Protein AF-A0A7X5TEV5-F1 (afdb_monomer_lite)

pLDDT: mean 80.07, std 14.66, range [46.66, 93.25]

Sequence (67 aa):
MGQKGEHTWDIVIHYHRCPECGYIIESRQGFTFRAGKYQKEVVCDRCDHEFLVVFVGASNATKRNKI

Structure (mmCIF, N/CA/C/O backbone):
data_AF-A0A7X5TEV5-F1
#
_entry.id   AF-A0A7X5TEV5-F1
#
loop_
_atom_site.group_PDB
_atom_site.id
_atom_site.type_symbol
_atom_site.label_atom_id
_atom_site.label_alt_id
_atom_site.label_comp_id
_atom_site.label_asym_id
_atom_site.label_entity_id
_atom_site.label_seq_id
_atom_site.pdbx_PDB_ins_code
_atom_site.Cartn_x
_atom_site.Cartn_y
_atom_site.Cartn_z
_atom_site.occupancy
_atom_site.B_iso_or_equiv
_atom_site.auth_seq_id
_atom_site.auth_comp_id
_atom_site.auth_asym_id
_atom_site.auth_atom_id
_atom_site.pdbx_PDB_model_num
ATOM 1 N N . MET A 1 1 ? 22.169 23.530 -29.546 1.00 46.66 1 MET A N 1
ATOM 2 C CA . MET A 1 1 ? 21.373 23.539 -28.300 1.00 46.66 1 MET A CA 1
ATOM 3 C C . MET A 1 1 ? 20.629 22.215 -28.204 1.00 46.66 1 MET A C 1
ATOM 5 O O . MET A 1 1 ? 19.581 22.074 -28.810 1.00 46.66 1 MET A O 1
ATOM 9 N N . GLY A 1 2 ? 21.225 21.209 -27.561 1.00 55.25 2 GLY A N 1
ATOM 10 C CA . GLY A 1 2 ? 20.592 19.904 -27.353 1.00 55.25 2 GLY A CA 1
ATOM 11 C C . GLY A 1 2 ? 20.177 19.807 -25.897 1.00 55.25 2 GLY A C 1
ATOM 12 O O . GLY A 1 2 ? 21.036 19.640 -25.036 1.00 55.25 2 GLY A O 1
ATOM 13 N N . GLN A 1 3 ? 18.891 19.990 -25.616 1.00 61.44 3 GLN A N 1
ATOM 14 C CA . GLN A 1 3 ? 18.362 19.831 -24.266 1.00 61.44 3 GLN A CA 1
ATOM 15 C C . GLN A 1 3 ? 18.427 18.337 -23.938 1.00 61.44 3 GLN A C 1
ATOM 17 O O . GLN A 1 3 ? 17.641 17.548 -24.458 1.00 61.44 3 GLN A O 1
ATOM 22 N N . LYS A 1 4 ? 19.428 17.926 -23.155 1.00 62.03 4 LYS A N 1
ATOM 23 C CA . LYS A 1 4 ? 19.462 16.588 -22.562 1.00 62.03 4 LYS 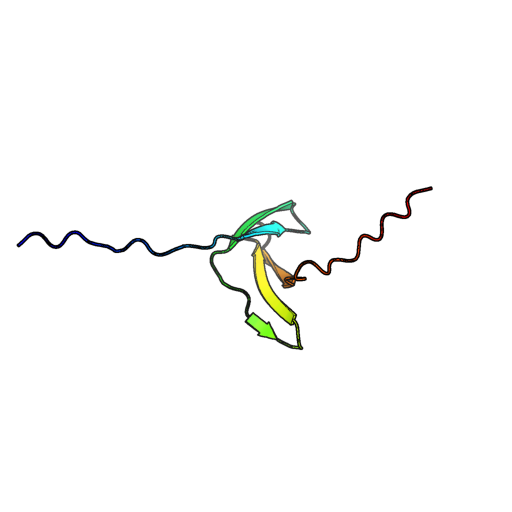A CA 1
ATOM 24 C C . LYS A 1 4 ? 18.300 16.537 -21.574 1.00 62.03 4 LYS A C 1
ATOM 26 O O . LYS A 1 4 ? 18.351 17.203 -20.549 1.00 62.03 4 LYS A O 1
ATOM 31 N N . GLY A 1 5 ? 17.227 15.842 -21.942 1.00 61.34 5 GLY A N 1
ATOM 32 C CA . GLY A 1 5 ? 16.036 15.720 -21.110 1.00 61.34 5 GLY A CA 1
ATOM 33 C C . GLY A 1 5 ? 16.364 14.972 -19.824 1.00 61.34 5 GLY A C 1
ATOM 34 O O . GLY A 1 5 ? 16.482 13.752 -19.837 1.00 61.34 5 GLY A O 1
ATOM 35 N N . GLU A 1 6 ? 16.505 15.697 -18.720 1.00 62.12 6 GLU A N 1
ATOM 36 C CA . GLU A 1 6 ? 16.653 15.133 -17.377 1.00 62.12 6 GLU A CA 1
ATOM 37 C C . GLU A 1 6 ? 15.262 14.822 -16.792 1.00 62.12 6 GLU A C 1
ATOM 39 O O . GLU A 1 6 ? 14.849 15.341 -15.762 1.00 62.12 6 GLU A O 1
ATOM 44 N N . HIS A 1 7 ? 14.479 14.014 -17.508 1.00 64.75 7 HIS A N 1
ATOM 45 C CA . HIS A 1 7 ? 13.113 13.650 -17.118 1.00 64.75 7 HIS A CA 1
ATOM 46 C C . HIS A 1 7 ? 13.068 12.210 -16.602 1.00 64.75 7 HIS A C 1
ATOM 48 O O . HIS A 1 7 ? 12.328 11.375 -17.122 1.00 64.75 7 HIS A O 1
ATOM 54 N N . THR A 1 8 ? 13.886 11.908 -15.594 1.00 66.06 8 THR A N 1
ATOM 55 C CA . THR A 1 8 ? 13.801 10.642 -14.857 1.00 66.06 8 THR A CA 1
ATOM 56 C C . THR A 1 8 ? 13.005 10.900 -13.583 1.00 66.06 8 THR A C 1
ATOM 58 O O . THR A 1 8 ? 13.505 11.481 -12.627 1.00 66.06 8 THR A O 1
ATOM 61 N N . TRP A 1 9 ? 11.735 10.517 -13.597 1.00 72.75 9 TRP A N 1
ATOM 62 C CA . TRP A 1 9 ? 10.824 10.601 -12.459 1.00 72.75 9 TRP A CA 1
ATOM 63 C C . TRP A 1 9 ? 10.897 9.259 -11.736 1.00 72.75 9 TRP A C 1
ATOM 65 O O . TRP A 1 9 ? 10.841 8.217 -12.393 1.00 72.75 9 TRP A O 1
ATOM 75 N N . ASP A 1 10 ? 11.011 9.268 -10.410 1.00 74.50 10 ASP A N 1
ATOM 76 C CA . ASP A 1 10 ? 10.920 8.033 -9.634 1.00 74.50 10 ASP A CA 1
ATOM 77 C C . ASP A 1 10 ? 9.462 7.549 -9.631 1.00 74.50 10 ASP A C 1
ATOM 79 O O . ASP A 1 10 ? 8.544 8.302 -9.291 1.00 74.50 10 ASP A O 1
ATOM 83 N N . ILE A 1 11 ? 9.239 6.311 -10.075 1.00 80.25 11 ILE A N 1
ATOM 84 C CA . ILE A 1 11 ? 7.912 5.694 -10.115 1.00 80.25 11 ILE A CA 1
ATOM 85 C C . ILE A 1 11 ? 7.889 4.587 -9.073 1.00 80.25 11 ILE A C 1
ATOM 87 O O . ILE A 1 11 ? 8.491 3.528 -9.249 1.00 80.25 11 ILE A O 1
ATOM 91 N N . VAL A 1 12 ? 7.127 4.814 -8.008 1.00 83.06 12 VAL A N 1
ATOM 92 C CA . VAL A 1 12 ? 6.887 3.799 -6.986 1.00 83.06 12 VAL A CA 1
ATOM 93 C C . VAL A 1 12 ? 5.702 2.937 -7.410 1.00 83.06 12 VAL A C 1
ATOM 95 O O . VAL A 1 12 ? 4.575 3.415 -7.539 1.00 83.06 12 VAL A O 1
ATOM 98 N N . ILE A 1 13 ? 5.963 1.649 -7.621 1.00 87.31 13 ILE A N 1
ATOM 99 C CA . ILE A 1 13 ? 4.948 0.655 -7.977 1.00 87.31 13 ILE A CA 1
ATOM 100 C C . ILE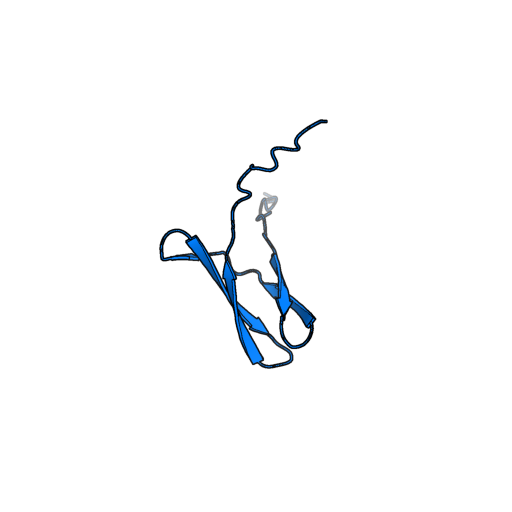 A 1 13 ? 4.744 -0.282 -6.791 1.00 87.31 13 ILE A C 1
ATOM 102 O O . ILE A 1 13 ? 5.697 -0.862 -6.270 1.00 87.31 13 ILE A O 1
ATOM 106 N N . HIS A 1 14 ? 3.491 -0.455 -6.375 1.00 89.00 14 HIS A N 1
ATOM 107 C CA . HIS A 1 14 ? 3.132 -1.394 -5.322 1.00 89.00 14 HIS A CA 1
ATOM 108 C C . HIS A 1 14 ? 2.370 -2.584 -5.896 1.00 89.00 14 HIS A C 1
ATOM 110 O O . HIS A 1 14 ? 1.431 -2.412 -6.671 1.00 89.00 14 HIS A O 1
ATOM 116 N N . TYR A 1 15 ? 2.734 -3.785 -5.457 1.00 90.69 15 TYR A N 1
ATOM 117 C CA . TYR A 1 15 ? 2.052 -5.018 -5.833 1.00 90.69 15 TYR A CA 1
ATOM 118 C C . TYR A 1 15 ? 1.216 -5.534 -4.666 1.00 90.69 15 TYR A C 1
ATOM 120 O O . TYR A 1 15 ? 1.704 -5.632 -3.536 1.00 90.69 15 TYR A O 1
ATOM 128 N N . HIS A 1 16 ? -0.038 -5.885 -4.942 1.00 90.06 16 HIS A N 1
ATOM 129 C CA . HIS A 1 16 ? -0.969 -6.417 -3.948 1.00 90.06 16 HIS A CA 1
ATOM 130 C C . HIS A 1 16 ? -1.544 -7.735 -4.416 1.00 90.06 16 HIS A C 1
ATOM 132 O O . HIS A 1 16 ? -1.900 -7.886 -5.577 1.00 90.06 16 HIS A O 1
ATOM 138 N N . ARG A 1 17 ? -1.666 -8.689 -3.499 1.00 91.56 17 ARG A N 1
ATOM 139 C CA . ARG A 1 17 ? -2.347 -9.945 -3.783 1.00 91.56 17 ARG A CA 1
ATOM 140 C C . ARG A 1 17 ? -3.808 -9.821 -3.373 1.00 91.56 17 ARG A C 1
ATOM 142 O O . ARG A 1 17 ? -4.079 -9.504 -2.217 1.00 91.56 17 ARG A O 1
ATOM 149 N N . CYS A 1 18 ? -4.723 -10.088 -4.299 1.00 93.06 18 CYS A N 1
ATOM 150 C CA . CYS A 1 18 ? -6.146 -10.170 -3.993 1.00 93.06 18 CYS A CA 1
ATOM 151 C C . CYS A 1 18 ? -6.392 -11.296 -2.968 1.00 93.06 18 CYS A C 1
ATOM 153 O O . CYS A 1 18 ? -5.910 -12.413 -3.190 1.00 93.06 18 CYS A O 1
ATOM 155 N N . PRO A 1 19 ? -7.131 -11.038 -1.875 1.00 91.25 19 PRO A N 1
ATOM 156 C CA . PRO A 1 19 ? -7.418 -12.052 -0.862 1.00 91.25 19 PRO A CA 1
ATOM 157 C C . PRO A 1 19 ? -8.370 -13.149 -1.357 1.00 91.25 19 PRO A C 1
ATOM 159 O O . PRO A 1 19 ? -8.286 -14.269 -0.866 1.00 91.25 19 PRO A O 1
ATOM 162 N N . GLU A 1 20 ? -9.232 -12.858 -2.337 1.00 91.56 20 GLU A N 1
ATOM 163 C CA . GLU A 1 20 ? -10.228 -13.821 -2.827 1.00 91.56 20 GLU A CA 1
ATOM 164 C C . GLU A 1 20 ? -9.671 -14.735 -3.921 1.00 91.56 20 GLU A C 1
ATOM 166 O O . GLU A 1 20 ? -9.677 -15.956 -3.787 1.00 91.56 20 GLU A O 1
ATOM 171 N N . CYS A 1 21 ? -9.149 -14.160 -5.009 1.00 92.62 21 CYS A N 1
ATOM 172 C CA . CYS A 1 21 ? -8.703 -14.942 -6.168 1.00 92.62 21 CYS A CA 1
ATOM 173 C C . CYS A 1 21 ? -7.181 -15.151 -6.235 1.00 92.62 21 CYS A C 1
ATOM 175 O O . CYS A 1 21 ? -6.687 -15.882 -7.095 1.00 92.62 21 CYS A O 1
ATOM 177 N N . GLY A 1 22 ? -6.411 -14.490 -5.365 1.00 90.88 22 GLY A N 1
ATOM 178 C CA . GLY A 1 22 ? -4.953 -14.601 -5.332 1.00 90.88 22 GLY A CA 1
ATOM 179 C C . GLY A 1 22 ? -4.210 -13.892 -6.470 1.00 90.88 22 GLY A C 1
ATOM 180 O O . GLY A 1 22 ? -2.991 -14.042 -6.547 1.00 90.88 22 GLY A O 1
ATOM 181 N N . TYR A 1 23 ? -4.904 -13.138 -7.330 1.00 93.25 23 TYR A N 1
ATOM 182 C CA . TYR A 1 23 ? -4.315 -12.367 -8.430 1.00 93.25 23 TYR A CA 1
ATOM 183 C C . TYR A 1 23 ? -3.397 -11.245 -7.918 1.00 93.25 23 TYR A C 1
ATOM 185 O O . TYR A 1 23 ? -3.667 -10.652 -6.872 1.00 93.25 23 TYR A O 1
ATOM 193 N N . ILE A 1 24 ? -2.313 -10.962 -8.647 1.00 92.81 24 ILE A N 1
ATOM 194 C CA . ILE A 1 24 ? -1.364 -9.891 -8.317 1.00 92.81 24 ILE A CA 1
ATOM 195 C C . ILE A 1 24 ? -1.778 -8.630 -9.072 1.00 92.81 24 ILE A C 1
ATOM 197 O O . ILE A 1 24 ? -1.803 -8.618 -10.298 1.00 92.81 24 ILE A O 1
ATOM 201 N N . ILE A 1 25 ? -2.080 -7.579 -8.321 1.00 92.31 25 ILE A N 1
ATOM 202 C CA . ILE A 1 25 ? -2.554 -6.290 -8.814 1.00 92.31 25 ILE A CA 1
ATOM 203 C C . ILE A 1 25 ? -1.405 -5.291 -8.721 1.00 92.31 25 ILE A C 1
ATOM 205 O O . ILE A 1 25 ? -0.840 -5.083 -7.640 1.00 92.31 25 ILE A O 1
ATOM 209 N N . GLU A 1 26 ? -1.069 -4.673 -9.851 1.00 90.94 26 GLU A N 1
ATOM 210 C CA . GLU A 1 26 ? -0.118 -3.566 -9.923 1.00 90.94 26 GLU A CA 1
ATOM 211 C C . GLU A 1 26 ? -0.851 -2.253 -9.640 1.00 90.94 26 GLU A C 1
ATOM 213 O O . GLU A 1 26 ? -1.758 -1.855 -10.366 1.00 90.94 26 GLU A O 1
ATOM 218 N N . SER A 1 27 ? -0.449 -1.550 -8.587 1.00 87.75 27 SER A N 1
ATOM 219 C CA . SER A 1 27 ? -1.044 -0.276 -8.202 1.00 87.75 27 SER A CA 1
ATOM 220 C C . SER A 1 27 ? 0.032 0.801 -8.143 1.00 87.75 27 SER A C 1
ATOM 222 O O . SER A 1 27 ? 0.910 0.792 -7.279 1.00 87.75 27 SER A O 1
ATOM 224 N N . ARG A 1 28 ? -0.078 1.759 -9.068 1.00 87.81 28 ARG A N 1
ATOM 225 C CA . ARG A 1 28 ? 0.751 2.979 -9.136 1.00 87.81 28 ARG A CA 1
ATOM 226 C C . ARG A 1 28 ? 0.190 4.119 -8.284 1.00 87.81 28 ARG A C 1
ATOM 228 O O . ARG A 1 28 ? 0.775 5.192 -8.206 1.00 87.81 28 ARG A O 1
ATOM 235 N N . GLN A 1 29 ? -0.977 3.902 -7.682 1.00 86.12 29 GLN A N 1
ATOM 236 C CA . GLN A 1 29 ? -1.630 4.880 -6.826 1.00 86.12 29 GLN A CA 1
ATOM 237 C C . GLN A 1 29 ? -0.976 4.864 -5.444 1.00 86.12 29 GLN A C 1
ATOM 239 O O . GLN A 1 29 ? -0.792 3.805 -4.828 1.00 86.12 29 GLN A O 1
ATOM 244 N N . GLY A 1 30 ? -0.622 6.060 -4.977 1.00 85.69 30 GLY A N 1
ATOM 245 C CA . GLY A 1 30 ? -0.053 6.270 -3.654 1.00 85.69 30 GLY A CA 1
ATOM 246 C C . GLY A 1 30 ? -1.060 6.003 -2.534 1.00 85.69 30 GLY A C 1
ATOM 247 O O . GLY A 1 30 ? -2.272 5.942 -2.743 1.00 85.69 30 GLY A O 1
ATOM 248 N N . PHE A 1 31 ? -0.546 5.857 -1.316 1.00 88.81 31 PHE A N 1
ATOM 249 C CA . PHE A 1 31 ? -1.381 5.751 -0.125 1.00 88.81 31 PHE A CA 1
ATOM 250 C C . PHE A 1 31 ? -1.937 7.119 0.274 1.00 88.81 31 PHE A C 1
ATOM 252 O O . PHE A 1 31 ? -1.225 8.120 0.252 1.00 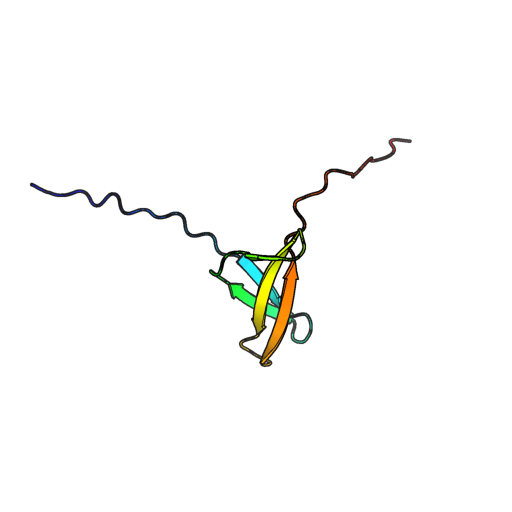88.81 31 PHE A O 1
ATOM 259 N N . THR A 1 32 ? -3.193 7.146 0.709 1.00 88.94 32 THR A N 1
ATOM 260 C CA . THR A 1 32 ? -3.833 8.335 1.277 1.00 88.94 32 THR A CA 1
ATOM 261 C C . THR A 1 32 ? -3.863 8.224 2.796 1.00 88.94 32 THR A C 1
ATOM 263 O O . THR A 1 32 ? -4.175 7.169 3.347 1.00 88.94 32 THR A O 1
ATOM 266 N N . PHE A 1 33 ? -3.559 9.310 3.499 1.00 88.69 33 PHE A N 1
ATOM 267 C CA . PHE A 1 33 ? -3.648 9.332 4.956 1.00 88.69 33 PHE A CA 1
ATOM 268 C C . PHE A 1 33 ? -5.103 9.541 5.403 1.00 88.69 33 PHE A C 1
ATOM 270 O O . PHE A 1 33 ? -5.688 10.594 5.150 1.00 88.69 33 PHE A O 1
ATOM 277 N N . ARG A 1 34 ? -5.703 8.540 6.059 1.00 86.62 34 ARG A N 1
ATOM 278 C CA . ARG A 1 34 ? -7.060 8.596 6.634 1.00 86.62 34 ARG A CA 1
ATOM 279 C C . ARG A 1 34 ? -7.074 7.900 7.998 1.00 86.62 34 ARG A C 1
ATOM 281 O O . ARG A 1 34 ? -6.415 6.884 8.187 1.00 86.62 34 ARG A O 1
ATOM 288 N N . ALA A 1 35 ? -7.813 8.454 8.962 1.00 83.44 35 ALA A N 1
ATOM 289 C CA . ALA A 1 35 ? -7.975 7.882 10.309 1.00 83.44 35 ALA A CA 1
ATOM 290 C C . ALA A 1 35 ? -6.649 7.495 11.014 1.00 83.44 35 ALA A C 1
ATOM 292 O O . ALA A 1 35 ? -6.557 6.463 11.678 1.00 83.44 35 ALA A O 1
ATOM 293 N N . GLY A 1 36 ? -5.600 8.310 10.849 1.00 86.19 36 GLY A N 1
ATOM 294 C CA .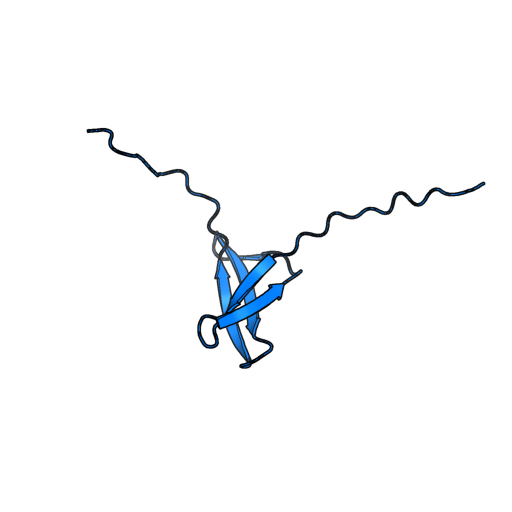 GLY A 1 36 ? -4.289 8.067 11.464 1.00 86.19 36 GLY A CA 1
ATOM 295 C C . GLY A 1 36 ? -3.441 6.988 10.779 1.00 86.19 36 GLY A C 1
ATOM 296 O O . GLY A 1 36 ? -2.397 6.616 11.314 1.00 86.19 36 GLY A O 1
ATOM 297 N N . LYS A 1 37 ? -3.867 6.467 9.621 1.00 87.12 37 LYS A N 1
ATOM 298 C CA . LYS A 1 37 ? -3.170 5.413 8.874 1.00 87.12 37 LYS A CA 1
ATOM 299 C C . LYS A 1 37 ? -3.046 5.778 7.398 1.00 87.12 37 LYS A C 1
ATOM 301 O O . LYS A 1 37 ? -3.887 6.468 6.830 1.00 87.12 37 LYS A O 1
ATOM 306 N N . TYR A 1 38 ? -1.992 5.286 6.762 1.00 89.38 38 TYR A N 1
ATOM 307 C CA . TYR A 1 38 ? -1.855 5.335 5.311 1.00 89.38 38 TYR A CA 1
ATOM 308 C C . TYR A 1 38 ? -2.632 4.163 4.721 1.00 89.38 38 TYR A C 1
ATOM 310 O O . TYR A 1 38 ? -2.311 3.009 4.995 1.00 89.38 38 TYR A O 1
ATOM 318 N N . GLN A 1 39 ? -3.666 4.450 3.943 1.00 91.38 39 GLN A N 1
ATOM 319 C CA . GLN A 1 39 ? -4.523 3.442 3.333 1.00 91.38 39 GLN A CA 1
ATOM 320 C C . GLN A 1 39 ? -4.759 3.738 1.858 1.00 91.38 39 GLN A C 1
ATOM 322 O O . GLN A 1 39 ? -4.709 4.889 1.422 1.00 91.38 39 GLN A O 1
ATOM 327 N N . LYS A 1 40 ? -5.031 2.694 1.087 1.00 91.44 40 LYS A N 1
ATOM 328 C CA . LYS A 1 40 ? -5.489 2.822 -0.291 1.00 91.44 40 LYS A CA 1
ATOM 329 C C . LYS A 1 40 ? -6.515 1.760 -0.627 1.00 91.44 40 LYS A C 1
ATOM 331 O O . LYS A 1 40 ? -6.485 0.661 -0.078 1.00 91.44 40 LYS A O 1
ATOM 336 N N . GLU A 1 41 ? -7.401 2.122 -1.532 1.00 91.62 41 GLU A N 1
ATOM 337 C CA . GLU A 1 41 ? -8.474 1.278 -2.035 1.00 91.62 41 GLU A CA 1
ATOM 338 C C . GLU A 1 41 ? -7.968 0.634 -3.330 1.00 91.62 41 GLU A C 1
ATOM 340 O O . GLU A 1 41 ? -7.389 1.314 -4.181 1.00 91.62 41 GLU A O 1
ATOM 345 N N . VAL A 1 42 ? -8.077 -0.688 -3.436 1.00 91.81 42 VAL A N 1
ATOM 346 C CA . VAL A 1 42 ? -7.608 -1.453 -4.595 1.00 91.81 42 VAL A CA 1
ATOM 347 C C . VAL A 1 42 ? -8.737 -2.359 -5.055 1.00 91.81 42 VAL A C 1
ATOM 349 O O . VAL A 1 42 ? -9.314 -3.089 -4.252 1.00 91.81 42 VAL A O 1
ATOM 352 N N . VAL A 1 43 ? -9.017 -2.325 -6.353 1.00 92.88 43 VAL A N 1
ATOM 353 C CA . VAL A 1 43 ? -9.987 -3.207 -7.004 1.00 92.88 43 VAL A CA 1
ATOM 354 C C . VAL A 1 43 ? -9.224 -4.289 -7.756 1.00 92.88 43 VAL A C 1
ATOM 356 O O . VAL A 1 43 ? -8.204 -4.013 -8.388 1.00 92.88 43 VAL A O 1
ATOM 359 N N . CYS A 1 44 ? -9.671 -5.536 -7.651 1.00 92.81 44 CYS A N 1
ATOM 360 C CA . CYS A 1 44 ? -9.074 -6.634 -8.394 1.00 92.81 44 CYS A CA 1
ATOM 361 C C . CYS A 1 44 ? -9.598 -6.692 -9.834 1.00 92.81 44 CYS A C 1
ATOM 363 O O . CYS A 1 44 ? -10.773 -6.973 -10.032 1.00 92.81 44 CYS A O 1
ATOM 365 N N . ASP A 1 45 ? -8.715 -6.588 -10.831 1.00 90.75 45 ASP A N 1
ATOM 366 C CA . ASP A 1 45 ? -9.082 -6.667 -12.260 1.00 90.75 45 ASP A CA 1
ATOM 367 C C . ASP A 1 45 ? -9.675 -8.018 -12.705 1.00 90.75 45 ASP A C 1
ATOM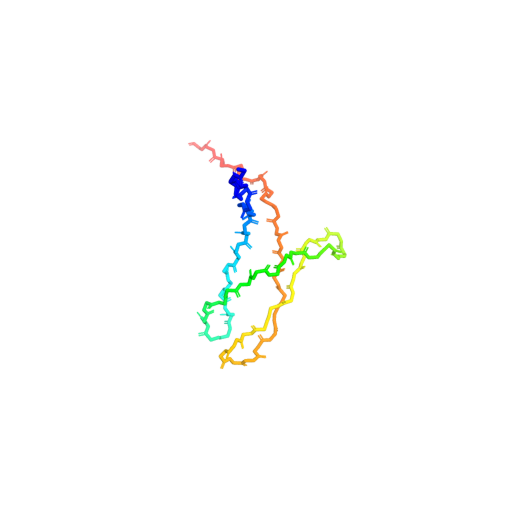 369 O O . ASP A 1 45 ? -10.143 -8.155 -13.832 1.00 90.75 45 ASP A O 1
ATOM 373 N N . ARG A 1 46 ? -9.587 -9.059 -11.865 1.00 92.31 46 ARG A N 1
ATOM 374 C CA . ARG A 1 46 ? -10.053 -10.411 -12.208 1.00 92.31 46 ARG A CA 1
ATOM 375 C C . ARG A 1 46 ? -11.419 -10.751 -11.622 1.00 92.31 46 ARG A C 1
ATOM 377 O O . ARG A 1 46 ? -12.162 -11.502 -12.242 1.00 92.31 46 ARG A O 1
ATOM 384 N N . CYS A 1 47 ? -11.692 -10.312 -10.400 1.00 93.12 47 CYS A N 1
ATOM 385 C CA . CYS A 1 47 ? -12.892 -10.707 -9.660 1.00 93.12 47 CYS A CA 1
ATOM 386 C C . CYS A 1 47 ? -13.694 -9.513 -9.137 1.00 93.12 47 CYS A C 1
ATOM 388 O O . CYS A 1 47 ? -14.588 -9.722 -8.325 1.00 93.12 47 CYS A O 1
ATOM 390 N N . ASP A 1 48 ? -13.326 -8.290 -9.534 1.00 93.12 48 ASP A N 1
ATOM 391 C CA . ASP A 1 48 ? -13.950 -7.024 -9.125 1.00 93.12 48 ASP A CA 1
ATOM 392 C C . ASP A 1 48 ? -14.038 -6.822 -7.602 1.00 93.12 48 ASP A C 1
ATOM 394 O O . ASP A 1 48 ? -14.782 -5.986 -7.102 1.00 93.12 48 ASP A O 1
ATOM 398 N N . HIS A 1 49 ? -13.242 -7.573 -6.835 1.00 92.06 49 HIS A N 1
ATOM 399 C CA . HIS A 1 49 ? -13.228 -7.466 -5.384 1.00 92.06 49 HIS A CA 1
ATOM 400 C C . HIS A 1 49 ? -12.485 -6.202 -4.950 1.00 92.06 49 HIS A C 1
ATOM 402 O O . HIS A 1 49 ? -11.304 -6.025 -5.275 1.00 92.06 49 HIS A O 1
ATOM 408 N N . GLU A 1 50 ? -13.162 -5.366 -4.172 1.00 92.56 50 GLU A N 1
ATOM 409 C CA . GLU A 1 50 ? -12.634 -4.126 -3.612 1.00 92.56 50 GLU A CA 1
ATOM 410 C C . GLU A 1 50 ? -12.090 -4.372 -2.202 1.00 92.56 50 GLU A C 1
ATOM 412 O O . GLU A 1 50 ? -12.793 -4.873 -1.324 1.00 92.56 50 GLU A O 1
ATOM 417 N N . PHE A 1 51 ? -10.830 -4.012 -1.959 1.00 91.00 51 PHE A N 1
ATOM 418 C CA . PHE A 1 51 ? -10.208 -4.180 -0.648 1.00 91.00 51 PHE A CA 1
ATOM 419 C C . PHE A 1 51 ? -9.298 -3.010 -0.272 1.00 91.00 51 PHE A C 1
ATOM 421 O O .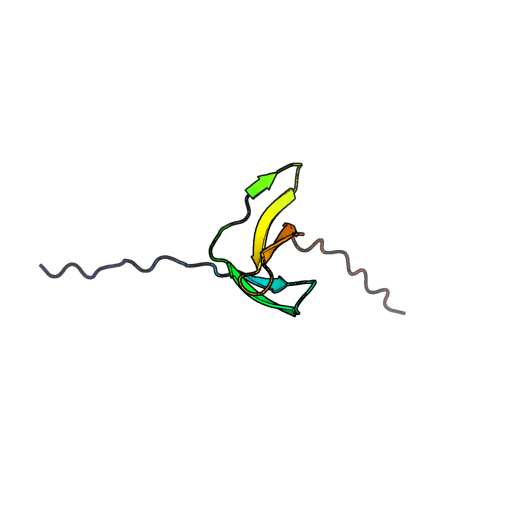 PHE A 1 51 ? -8.697 -2.333 -1.109 1.00 91.00 51 PHE A O 1
ATOM 428 N N . LEU A 1 52 ? -9.184 -2.781 1.037 1.00 90.81 52 LEU A N 1
ATOM 429 C CA . LEU A 1 52 ? -8.352 -1.736 1.624 1.00 90.81 52 LEU A CA 1
ATOM 430 C C . LEU A 1 52 ? -6.971 -2.284 1.978 1.00 90.81 52 LEU A C 1
ATOM 432 O O . LEU A 1 52 ? -6.830 -3.199 2.791 1.00 90.81 52 LEU A O 1
ATOM 436 N N . VAL A 1 53 ? -5.935 -1.669 1.417 1.00 90.00 53 VAL A N 1
ATOM 437 C CA . VAL A 1 53 ? -4.544 -1.927 1.785 1.00 90.00 53 VAL A CA 1
ATOM 438 C C . VAL A 1 53 ? -4.094 -0.848 2.754 1.00 90.00 53 VAL A C 1
ATOM 440 O O . VAL A 1 53 ? -4.086 0.336 2.420 1.00 90.00 53 VAL A O 1
ATOM 443 N N . VAL A 1 54 ? -3.674 -1.259 3.947 1.00 89.44 54 VAL A N 1
ATOM 444 C CA . VAL A 1 54 ? -3.135 -0.359 4.968 1.00 89.44 54 VAL A CA 1
ATOM 445 C C . VAL A 1 54 ? -1.620 -0.502 5.004 1.00 89.44 54 VAL A C 1
ATOM 447 O O . VAL A 1 54 ? -1.092 -1.600 5.174 1.00 89.44 54 VAL A O 1
ATOM 450 N N . PHE A 1 55 ? -0.910 0.611 4.866 1.00 83.69 55 PHE A N 1
ATOM 451 C CA . PHE A 1 55 ? 0.523 0.660 5.095 1.00 83.69 55 PHE A CA 1
ATOM 452 C C . PHE A 1 55 ? 0.775 0.727 6.602 1.00 83.69 55 PHE A C 1
ATOM 454 O O . PHE A 1 55 ? 0.625 1.769 7.245 1.00 83.69 55 PHE A O 1
ATOM 461 N N . VAL A 1 56 ? 1.145 -0.414 7.177 1.00 74.62 56 VAL A N 1
ATOM 462 C CA . VAL A 1 56 ? 1.692 -0.477 8.530 1.00 74.62 56 VAL A CA 1
ATOM 463 C C . VAL A 1 56 ? 3.189 -0.243 8.382 1.00 74.62 56 VAL A C 1
ATOM 465 O O . VAL A 1 56 ? 3.937 -1.164 8.061 1.00 74.62 56 VAL A O 1
ATOM 468 N N . GLY A 1 57 ? 3.618 1.013 8.539 1.00 64.50 57 GLY A N 1
ATOM 469 C CA . GLY A 1 57 ? 5.042 1.331 8.622 1.00 64.50 57 GLY A CA 1
ATOM 470 C C . GLY A 1 57 ? 5.683 0.407 9.651 1.00 64.50 57 GLY A C 1
ATOM 471 O O . GLY A 1 57 ? 5.099 0.206 10.714 1.00 64.50 57 GLY A O 1
ATOM 472 N N . ALA A 1 58 ? 6.811 -0.215 9.299 1.00 58.28 58 ALA A N 1
ATOM 473 C CA . ALA A 1 58 ? 7.453 -1.252 10.098 1.00 58.28 58 ALA A CA 1
ATOM 474 C C . ALA A 1 58 ? 7.631 -0.791 11.554 1.00 58.28 58 ALA A C 1
ATOM 476 O O . ALA A 1 58 ? 8.586 -0.095 11.897 1.00 58.28 58 ALA A O 1
ATOM 477 N N . SER A 1 59 ? 6.698 -1.174 12.426 1.00 51.44 59 SER A N 1
ATOM 478 C CA . SER A 1 59 ? 6.837 -1.012 13.861 1.00 51.44 59 SER A CA 1
ATOM 479 C C . SER A 1 59 ? 7.905 -2.007 14.291 1.00 51.44 59 SER A C 1
ATOM 481 O O . SER A 1 59 ? 7.632 -3.194 14.468 1.00 51.44 59 SER A O 1
ATOM 483 N N . ASN A 1 60 ? 9.143 -1.523 14.376 1.00 50.97 60 ASN A N 1
ATOM 484 C CA . ASN A 1 60 ? 10.274 -2.224 14.966 1.00 50.97 60 ASN A CA 1
ATOM 485 C C . ASN A 1 60 ? 9.897 -2.679 16.382 1.00 50.97 60 ASN A C 1
ATOM 487 O O . ASN A 1 60 ? 9.985 -1.914 17.339 1.00 50.97 60 ASN A O 1
ATOM 491 N N . ALA A 1 61 ? 9.459 -3.927 16.519 1.00 54.28 61 ALA A N 1
ATOM 492 C CA . ALA A 1 61 ? 9.210 -4.543 17.815 1.00 54.28 61 ALA A CA 1
ATOM 493 C C . ALA A 1 61 ? 9.420 -6.062 17.775 1.00 54.28 61 ALA A C 1
ATOM 495 O O . ALA A 1 61 ? 8.748 -6.808 18.477 1.00 54.28 61 ALA A O 1
ATOM 496 N N . THR A 1 62 ? 10.396 -6.550 17.007 1.00 54.84 62 THR A N 1
ATOM 497 C CA . THR A 1 62 ? 10.901 -7.911 17.220 1.00 54.84 62 THR A CA 1
ATOM 498 C C . THR A 1 62 ? 11.934 -7.870 18.345 1.00 54.84 62 THR A C 1
ATOM 500 O O . THR A 1 62 ? 13.139 -7.928 18.101 1.00 54.84 62 THR A O 1
ATOM 503 N N . LYS A 1 63 ? 11.487 -7.775 19.608 1.00 57.59 63 LYS A N 1
ATOM 504 C CA . LYS A 1 63 ? 12.321 -8.219 20.736 1.00 57.59 63 LYS A CA 1
ATOM 505 C C . LYS A 1 63 ? 12.483 -9.739 20.606 1.00 57.59 63 LYS A C 1
ATOM 507 O O . LYS A 1 63 ? 11.693 -10.500 21.154 1.00 57.59 63 LYS A O 1
ATOM 512 N N . ARG A 1 64 ? 13.484 -10.196 19.842 1.00 54.75 64 ARG A N 1
ATOM 513 C CA . ARG A 1 64 ? 13.958 -11.586 19.908 1.00 54.75 64 ARG A CA 1
ATOM 514 C C . ARG A 1 64 ? 14.577 -11.781 21.291 1.00 54.75 64 ARG A C 1
ATOM 516 O O . ARG A 1 64 ? 15.694 -11.340 21.540 1.00 54.75 64 ARG A O 1
ATOM 523 N N . ASN A 1 65 ? 13.810 -12.397 22.185 1.00 57.12 65 ASN A N 1
ATOM 524 C CA . ASN A 1 65 ? 14.290 -12.953 23.441 1.00 57.12 65 ASN A CA 1
ATOM 525 C C . ASN A 1 65 ? 15.386 -13.980 23.114 1.00 57.12 65 ASN A C 1
ATOM 527 O O . ASN A 1 65 ? 15.102 -15.008 22.501 1.00 57.12 65 ASN A O 1
ATOM 531 N N . LYS A 1 66 ? 16.639 -13.650 23.434 1.00 56.53 66 LYS A N 1
ATOM 532 C CA . LYS A 1 66 ? 17.783 -14.550 23.301 1.00 56.53 66 LYS A CA 1
ATOM 533 C C . LYS A 1 66 ? 17.867 -15.318 24.619 1.00 56.53 66 LYS A C 1
ATOM 535 O O . LYS A 1 66 ? 18.165 -14.711 25.644 1.00 56.53 66 LYS A O 1
ATOM 540 N N . ILE A 1 67 ? 17.486 -16.590 24.571 1.00 64.62 67 ILE A N 1
ATOM 541 C CA . ILE A 1 67 ? 17.639 -17.567 25.656 1.00 64.62 67 ILE A CA 1
ATOM 542 C C . ILE A 1 67 ? 19.045 -18.150 25.540 1.00 64.62 67 ILE A C 1
ATOM 544 O O . ILE A 1 67 ? 19.465 -18.373 24.378 1.00 64.62 67 ILE A O 1
#

Radius of gyration: 18.18 Å; chains: 1; bounding box: 35×41×54 Å

Secondary structure (DSSP, 8-state):
-------------EEEE-TTT--EEEE-PPPEEETTEEEEEEE-TTT--EEEEEE------------

Foldseek 3Di:
DDPPPPPDDDQDWDWDQDPPPRDIDIDSDFFDDDPNWTKDWDADPPPRDIDIDTDPPPPPDPPPPDD